Protein AF-A0A956HNH2-F1 (afdb_monomer_lite)

Foldseek 3Di:
DVCVVVVVVCVVVVDDPVCSVVVVVVVCVVVVVVVVVVLVPDPPHDDDDDDDDDPDDDDDDDDPPVRPDDDDD

pLDDT: mean 92.84, std 10.54, range [42.62, 98.56]

Sequence (73 aa):
NVDFYSGLIYQSMGFPTEMFPVLFAIPRAAGWLAQWQEMLVDDEQRIARPRQIYTGADVRDYVPIEQRGEAAS

Secondary structure (DSSP, 8-state):
-HHHHHHHHHHHTT--GGGHHHHHHHHHHHHHHHHHHHHHT-TT-----------S----PPPPGGG--S---

Structure (mmCIF, N/CA/C/O backbone):
data_AF-A0A956HNH2-F1
#
_entry.id   AF-A0A956HNH2-F1
#
loop_
_atom_site.group_PDB
_atom_site.id
_atom_site.type_symbol
_atom_site.label_atom_id
_atom_site.label_alt_id
_atom_site.label_comp_id
_atom_site.label_asym_id
_atom_site.label_entity_id
_atom_site.label_seq_id
_atom_site.pdbx_PDB_ins_code
_atom_site.Cartn_x
_atom_site.Cartn_y
_atom_site.Cartn_z
_atom_site.occupancy
_atom_site.B_iso_or_equiv
_atom_site.auth_seq_id
_atom_site.auth_comp_id
_atom_site.auth_asym_id
_atom_site.auth_atom_id
_atom_site.pdbx_PDB_model_num
ATOM 1 N N . ASN A 1 1 ? 0.186 13.630 -13.083 1.00 93.56 1 ASN A N 1
ATOM 2 C CA . ASN A 1 1 ? 0.889 12.675 -12.194 1.00 93.56 1 ASN A CA 1
ATOM 3 C C . ASN A 1 1 ? 2.003 12.012 -13.011 1.00 93.56 1 ASN A C 1
ATOM 5 O O . ASN A 1 1 ? 1.901 12.036 -14.235 1.00 93.56 1 ASN A O 1
ATOM 9 N N . VAL A 1 2 ? 3.046 11.465 -12.377 1.00 93.00 2 VAL A N 1
ATOM 10 C CA . VAL A 1 2 ? 4.071 10.635 -13.035 1.00 93.00 2 VAL A CA 1
ATOM 11 C C . VAL A 1 2 ? 3.454 9.514 -13.882 1.00 93.00 2 VAL A C 1
ATOM 13 O O . VAL A 1 2 ? 3.973 9.238 -14.959 1.00 93.00 2 VAL A O 1
ATOM 16 N N . ASP A 1 3 ? 2.288 8.994 -13.480 1.00 94.38 3 ASP A N 1
ATOM 17 C CA . ASP A 1 3 ? 1.545 7.941 -14.192 1.00 94.38 3 ASP A CA 1
ATOM 18 C C . ASP A 1 3 ? 1.187 8.289 -15.647 1.00 94.38 3 ASP A C 1
ATOM 20 O O . ASP A 1 3 ? 1.147 7.413 -16.507 1.00 94.38 3 ASP A O 1
ATOM 24 N N . PHE A 1 4 ? 0.962 9.575 -15.954 1.00 93.56 4 PHE A N 1
ATOM 25 C CA . PHE A 1 4 ? 0.675 10.009 -17.327 1.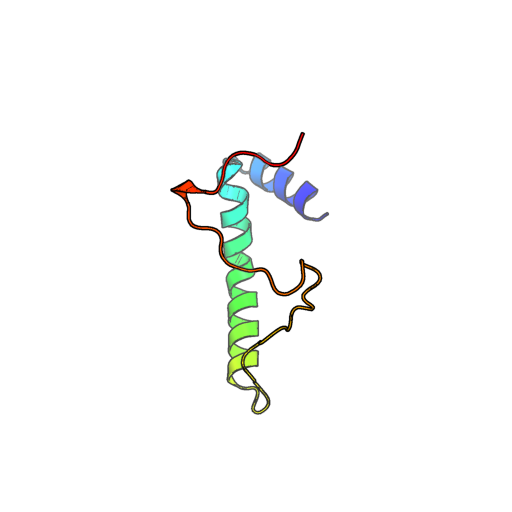00 93.56 4 PHE A CA 1
ATOM 26 C C . PHE A 1 4 ? 1.888 9.794 -18.241 1.00 93.56 4 PHE A C 1
ATOM 28 O O . PHE A 1 4 ? 1.760 9.290 -19.354 1.00 93.56 4 PHE A O 1
ATOM 35 N N . TYR A 1 5 ? 3.079 10.152 -17.758 1.00 96.69 5 TYR A N 1
ATOM 36 C CA . TYR A 1 5 ? 4.311 10.038 -18.532 1.00 96.69 5 TYR A CA 1
ATOM 37 C C . TYR A 1 5 ? 4.838 8.601 -18.547 1.00 96.69 5 TYR A C 1
ATOM 39 O O . TYR A 1 5 ? 5.244 8.120 -19.602 1.00 96.69 5 TYR A O 1
ATOM 47 N N . SER A 1 6 ? 4.798 7.891 -17.414 1.00 93.94 6 SER A N 1
ATOM 48 C CA . SER A 1 6 ? 5.214 6.484 -17.359 1.00 93.94 6 SER A CA 1
ATOM 49 C C . SER A 1 6 ? 4.309 5.587 -18.206 1.00 93.94 6 SER A C 1
ATOM 51 O O . SER A 1 6 ? 4.822 4.696 -18.876 1.00 93.94 6 SER A O 1
ATOM 53 N N . GLY A 1 7 ? 3.003 5.871 -18.278 1.00 93.88 7 GLY A N 1
ATOM 54 C CA . GLY A 1 7 ? 2.078 5.169 -19.169 1.00 93.88 7 GLY A CA 1
ATOM 55 C C . GLY A 1 7 ? 2.452 5.299 -20.650 1.00 93.88 7 GLY A C 1
ATOM 56 O O . GLY A 1 7 ? 2.515 4.292 -21.353 1.00 93.88 7 GLY A O 1
ATOM 57 N N . LEU A 1 8 ? 2.788 6.512 -21.112 1.00 96.00 8 LEU A N 1
ATOM 58 C CA . LEU A 1 8 ? 3.267 6.734 -22.485 1.00 96.00 8 LEU A CA 1
ATOM 59 C C . LEU A 1 8 ? 4.599 6.021 -22.753 1.00 96.00 8 LEU A C 1
ATOM 61 O O . LEU A 1 8 ? 4.785 5.448 -23.826 1.00 96.00 8 LEU A O 1
ATOM 65 N N . ILE A 1 9 ? 5.511 6.018 -21.778 1.00 96.31 9 ILE A N 1
ATOM 66 C CA . ILE A 1 9 ? 6.799 5.324 -21.887 1.00 96.31 9 ILE A CA 1
ATOM 67 C C . ILE A 1 9 ? 6.582 3.810 -22.002 1.00 96.31 9 ILE A C 1
ATOM 69 O O . ILE A 1 9 ? 7.083 3.205 -22.948 1.00 96.31 9 ILE A O 1
ATOM 73 N N . TYR A 1 10 ? 5.796 3.194 -21.116 1.00 96.50 10 TYR A N 1
ATOM 74 C CA . TYR A 1 10 ? 5.525 1.753 -21.170 1.00 96.50 10 TYR A CA 1
ATOM 75 C C . TYR A 1 10 ? 4.788 1.342 -22.447 1.00 96.50 10 TYR A C 1
ATOM 77 O O . TYR A 1 10 ? 5.116 0.309 -23.035 1.00 96.50 10 TYR A O 1
ATOM 85 N N . GLN A 1 11 ? 3.862 2.177 -22.927 1.00 94.50 11 GLN A N 1
ATOM 86 C CA . GLN A 1 11 ? 3.198 1.967 -24.211 1.00 94.50 11 GLN A CA 1
ATOM 87 C C . GLN A 1 11 ? 4.190 2.053 -25.381 1.00 94.50 11 GLN A C 1
ATOM 89 O O . GLN A 1 11 ? 4.161 1.202 -26.267 1.00 94.50 11 GLN A O 1
ATOM 94 N N . SER A 1 12 ? 5.107 3.029 -25.374 1.00 97.12 12 SER A N 1
ATOM 95 C CA . SER A 1 12 ? 6.157 3.141 -26.402 1.00 97.12 12 SER A CA 1
ATOM 96 C C . SER A 1 12 ? 7.147 1.970 -26.388 1.00 97.12 12 SER A C 1
ATOM 98 O O . SER A 1 12 ? 7.697 1.623 -27.429 1.00 97.12 12 SER A O 1
ATOM 100 N N . MET A 1 13 ? 7.335 1.327 -25.231 1.00 97.06 13 MET A N 1
ATOM 101 C CA . MET A 1 13 ? 8.133 0.106 -25.067 1.00 97.06 13 MET A CA 1
ATOM 102 C C . MET A 1 13 ? 7.389 -1.166 -25.510 1.00 97.06 13 MET A C 1
ATOM 104 O O . MET A 1 13 ? 7.985 -2.241 -25.526 1.00 97.06 13 MET A O 1
ATOM 108 N N . GLY A 1 14 ? 6.106 -1.063 -25.875 1.00 96.81 14 GLY A N 1
ATOM 109 C CA . GLY A 1 14 ? 5.300 -2.182 -26.366 1.00 96.81 14 GLY A CA 1
ATOM 110 C C . GLY A 1 14 ? 4.729 -3.085 -25.272 1.00 96.81 14 GLY A C 1
ATOM 111 O O . GLY A 1 14 ? 4.293 -4.196 -25.573 1.00 96.81 14 GLY A O 1
ATOM 112 N N . PHE A 1 15 ? 4.718 -2.644 -24.010 1.00 97.31 15 PHE A N 1
ATOM 113 C CA . PHE A 1 15 ? 4.087 -3.419 -22.945 1.00 97.31 15 PHE A CA 1
ATOM 114 C C . PHE A 1 15 ? 2.556 -3.323 -23.023 1.00 97.31 15 PHE A C 1
ATOM 116 O O . PHE A 1 15 ? 2.024 -2.227 -23.222 1.00 97.31 15 PHE A O 1
ATOM 123 N N . PRO A 1 16 ? 1.833 -4.439 -22.819 1.00 97.12 16 PRO A N 1
ATOM 124 C CA . PRO A 1 16 ? 0.382 -4.403 -22.688 1.00 97.12 16 PRO A CA 1
ATOM 125 C C . PRO A 1 16 ? -0.010 -3.627 -21.421 1.00 97.12 16 PRO A C 1
ATOM 127 O O . PRO A 1 16 ? 0.678 -3.696 -20.398 1.00 97.12 16 PRO A O 1
ATOM 130 N N . THR A 1 17 ? -1.110 -2.875 -21.476 1.00 95.25 17 THR A N 1
ATOM 131 C CA . THR A 1 17 ? -1.550 -1.977 -20.390 1.00 95.25 17 THR A CA 1
ATOM 132 C C . THR A 1 17 ? -1.824 -2.708 -19.076 1.00 95.25 17 THR A C 1
ATOM 134 O O . THR A 1 17 ? -1.612 -2.162 -17.994 1.00 95.25 17 THR A O 1
ATOM 137 N N . GLU A 1 18 ? -2.214 -3.977 -19.158 1.00 96.88 18 GLU A N 1
ATOM 138 C CA . GLU A 1 18 ? -2.450 -4.879 -18.031 1.00 96.88 18 GLU A CA 1
ATOM 139 C C . GLU A 1 18 ? -1.170 -5.138 -17.215 1.00 96.88 18 GLU A C 1
ATOM 141 O O . GLU A 1 18 ? -1.253 -5.484 -16.037 1.00 96.88 18 GLU A O 1
ATOM 146 N N . MET A 1 19 ? 0.016 -4.935 -17.806 1.00 97.56 19 MET A N 1
ATOM 147 C CA . MET A 1 19 ? 1.311 -5.103 -17.133 1.00 97.56 19 MET A CA 1
ATOM 148 C C . MET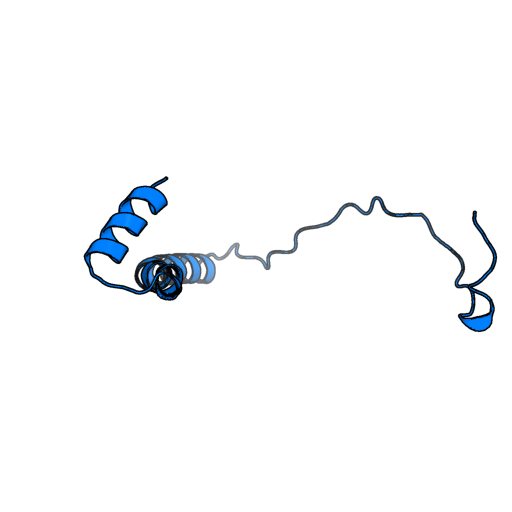 A 1 19 ? 1.796 -3.846 -16.405 1.00 97.56 19 MET A C 1
ATOM 150 O O . MET A 1 19 ? 2.755 -3.927 -15.636 1.00 97.56 19 MET A O 1
ATOM 154 N N . PHE A 1 20 ? 1.165 -2.684 -16.593 1.00 96.31 20 PHE A N 1
ATOM 155 C CA . PHE A 1 20 ? 1.639 -1.431 -15.988 1.00 96.31 20 PHE A CA 1
ATOM 156 C C . PHE A 1 20 ? 1.697 -1.489 -14.448 1.00 96.31 20 PHE A C 1
ATOM 158 O O . PHE A 1 20 ? 2.704 -1.050 -13.886 1.00 96.31 20 PHE A O 1
ATOM 165 N N . PRO A 1 21 ? 0.719 -2.093 -13.736 1.00 96.94 21 PRO A N 1
ATOM 166 C CA . PRO A 1 21 ? 0.823 -2.272 -12.287 1.00 96.94 21 PRO A CA 1
ATOM 167 C C . PRO A 1 21 ? 2.017 -3.141 -11.867 1.00 96.94 21 PRO A C 1
ATOM 169 O O . PRO A 1 21 ? 2.649 -2.867 -10.848 1.00 96.94 21 PRO A O 1
ATOM 172 N N . VAL A 1 22 ? 2.364 -4.163 -12.658 1.00 96.88 22 VAL A N 1
ATOM 173 C CA . VAL A 1 22 ? 3.515 -5.042 -12.386 1.00 96.88 22 VAL A CA 1
ATOM 174 C C . VAL A 1 22 ? 4.824 -4.272 -12.561 1.00 96.88 22 VAL A C 1
ATOM 176 O O . VAL A 1 22 ? 5.691 -4.320 -11.687 1.00 96.88 22 VAL A O 1
ATOM 179 N N . LEU A 1 23 ? 4.943 -3.501 -13.645 1.00 96.69 23 LEU A N 1
ATOM 180 C CA . LEU A 1 23 ? 6.107 -2.650 -13.916 1.00 96.69 23 LEU A CA 1
ATOM 181 C C . LEU A 1 23 ? 6.297 -1.555 -12.858 1.00 96.69 23 LEU A C 1
ATOM 183 O O . LEU A 1 23 ? 7.431 -1.172 -12.579 1.00 96.69 23 LEU A O 1
ATOM 187 N N . PHE A 1 24 ? 5.215 -1.096 -12.226 1.00 95.12 24 PHE A N 1
ATOM 188 C CA . PHE A 1 24 ? 5.275 -0.215 -11.060 1.00 95.12 24 PHE A CA 1
ATOM 189 C C . PHE A 1 24 ? 5.722 -0.950 -9.784 1.00 95.12 24 PHE A C 1
ATOM 191 O O . PHE A 1 24 ? 6.531 -0.428 -9.012 1.00 95.12 24 PHE A O 1
ATOM 198 N N . ALA A 1 25 ? 5.212 -2.162 -9.547 1.00 97.50 25 ALA A N 1
ATOM 199 C CA . ALA A 1 25 ? 5.488 -2.921 -8.329 1.00 97.50 25 ALA A CA 1
ATOM 200 C C . ALA A 1 25 ? 6.961 -3.351 -8.208 1.00 97.50 25 ALA A C 1
ATOM 202 O O . ALA A 1 25 ? 7.505 -3.320 -7.105 1.00 97.50 25 ALA A O 1
ATOM 203 N N . ILE A 1 26 ? 7.621 -3.701 -9.320 1.00 97.31 26 ILE A N 1
ATOM 204 C CA . ILE A 1 26 ? 9.024 -4.162 -9.338 1.00 97.31 26 ILE A CA 1
ATOM 205 C C . ILE A 1 26 ? 9.980 -3.163 -8.658 1.00 97.31 26 ILE A C 1
ATOM 207 O O . ILE A 1 26 ? 10.606 -3.531 -7.663 1.00 97.31 26 ILE A O 1
ATOM 211 N N . PRO A 1 27 ? 10.110 -1.904 -9.121 1.00 96.44 27 PRO A N 1
ATOM 212 C CA . PRO A 1 27 ? 10.987 -0.940 -8.464 1.00 96.44 27 PRO A CA 1
ATOM 213 C C . PRO A 1 27 ? 10.469 -0.548 -7.074 1.00 96.44 27 PRO A C 1
ATOM 215 O O . PRO A 1 27 ? 11.264 -0.264 -6.178 1.00 96.44 27 PRO A O 1
ATOM 218 N N . ARG A 1 28 ? 9.146 -0.558 -6.855 1.00 97.94 28 ARG A N 1
ATOM 219 C CA . ARG A 1 28 ? 8.560 -0.205 -5.556 1.00 97.94 28 ARG A CA 1
ATOM 220 C C . ARG A 1 28 ? 8.871 -1.231 -4.465 1.00 97.94 28 ARG A C 1
ATOM 222 O O . ARG A 1 28 ? 8.984 -0.837 -3.303 1.00 97.94 28 ARG A O 1
ATOM 229 N N . ALA A 1 29 ? 9.077 -2.498 -4.823 1.00 98.38 29 ALA A N 1
ATOM 230 C CA . ALA A 1 29 ? 9.436 -3.555 -3.885 1.00 98.38 29 ALA A CA 1
ATOM 231 C C . ALA A 1 29 ? 10.681 -3.213 -3.052 1.00 98.38 29 ALA A C 1
ATOM 233 O O . ALA A 1 29 ? 10.690 -3.478 -1.854 1.00 98.38 29 ALA A O 1
ATOM 234 N N . ALA A 1 30 ? 11.686 -2.545 -3.632 1.00 98.38 30 ALA A N 1
ATOM 235 C CA . ALA A 1 30 ? 12.861 -2.091 -2.884 1.00 98.38 30 ALA A CA 1
ATOM 236 C C . ALA A 1 30 ? 12.487 -1.112 -1.753 1.00 98.38 30 ALA A C 1
ATOM 238 O O . ALA A 1 30 ? 12.957 -1.252 -0.627 1.00 98.38 30 ALA A O 1
ATOM 239 N N . GLY A 1 31 ? 11.586 -0.165 -2.031 1.00 98.38 31 GLY A N 1
ATOM 240 C CA . GLY A 1 31 ? 11.076 0.770 -1.026 1.00 98.38 31 GLY A CA 1
ATOM 241 C C . GLY A 1 31 ? 10.213 0.087 0.036 1.00 98.38 31 GLY A C 1
ATOM 242 O O . GLY A 1 31 ? 10.337 0.405 1.213 1.00 98.38 31 GLY A O 1
ATOM 243 N N . TRP A 1 32 ? 9.377 -0.883 -0.348 1.00 98.56 32 TRP A N 1
ATOM 244 C CA . TRP A 1 32 ? 8.600 -1.671 0.618 1.00 98.56 32 TRP A CA 1
ATOM 245 C C . TRP A 1 32 ? 9.493 -2.495 1.547 1.00 98.56 32 TRP A C 1
ATOM 247 O O . TRP A 1 32 ? 9.228 -2.551 2.743 1.00 98.56 32 TRP A O 1
ATOM 257 N N . LEU A 1 33 ? 10.561 -3.099 1.019 1.00 98.38 33 LEU A N 1
ATOM 258 C CA . LEU A 1 33 ? 11.529 -3.844 1.823 1.00 98.38 33 LEU A CA 1
ATOM 259 C C . LEU A 1 33 ? 12.285 -2.930 2.788 1.00 98.38 33 LEU A C 1
ATOM 261 O O . LEU A 1 33 ? 12.443 -3.298 3.947 1.00 98.38 33 LEU A O 1
ATOM 265 N N . ALA A 1 34 ? 12.700 -1.742 2.339 1.00 98.38 34 ALA A N 1
ATOM 266 C CA . ALA A 1 34 ? 13.329 -0.748 3.207 1.00 98.38 34 ALA A CA 1
ATOM 267 C C . ALA A 1 34 ? 12.385 -0.318 4.341 1.00 98.38 34 ALA A C 1
ATOM 269 O O . ALA A 1 34 ? 12.755 -0.419 5.505 1.00 98.38 34 ALA A O 1
ATOM 270 N N . GLN A 1 35 ? 11.135 0.040 4.021 1.00 97.62 35 GLN A N 1
ATOM 271 C CA . GLN A 1 35 ? 10.128 0.393 5.031 1.00 97.62 35 GLN A CA 1
ATOM 272 C C . GLN A 1 35 ? 9.852 -0.752 6.011 1.00 97.62 35 GLN A C 1
ATOM 274 O O . GLN A 1 35 ? 9.676 -0.527 7.205 1.00 97.62 35 GLN A O 1
ATOM 279 N N . TRP A 1 36 ? 9.809 -1.990 5.520 1.00 96.75 36 TRP A N 1
ATOM 280 C CA . TRP A 1 36 ? 9.614 -3.158 6.370 1.00 96.75 36 TRP A CA 1
ATOM 281 C C . TRP A 1 36 ? 10.805 -3.395 7.303 1.00 96.75 36 TRP A C 1
ATOM 283 O O . TRP A 1 36 ? 10.601 -3.670 8.480 1.00 96.75 36 TRP A O 1
ATOM 293 N N . GLN A 1 37 ? 12.035 -3.254 6.803 1.00 97.62 37 GLN A N 1
ATOM 294 C CA . GLN A 1 37 ? 13.247 -3.346 7.620 1.00 97.62 37 GLN A CA 1
ATOM 295 C C . GLN A 1 37 ? 13.293 -2.252 8.689 1.00 97.62 37 GLN A C 1
ATOM 297 O O . GLN A 1 37 ? 13.530 -2.572 9.848 1.00 97.62 37 GLN A O 1
ATOM 302 N N . GLU A 1 38 ? 13.008 -0.999 8.324 1.00 97.00 38 GLU A N 1
ATOM 303 C CA . GLU A 1 38 ? 12.918 0.124 9.268 1.00 97.00 38 GLU A CA 1
ATOM 304 C C . GLU A 1 38 ? 11.888 -0.154 10.370 1.00 97.00 38 GLU A C 1
ATOM 306 O O . GLU A 1 38 ? 12.186 0.022 11.546 1.00 97.00 38 GLU A O 1
ATOM 311 N N . MET A 1 39 ? 10.712 -0.678 10.008 1.00 96.38 39 MET A N 1
ATOM 312 C CA . MET A 1 39 ? 9.682 -1.063 10.976 1.00 96.38 39 MET A CA 1
ATOM 313 C C . MET A 1 39 ? 10.134 -2.206 11.901 1.00 96.38 39 MET A C 1
ATOM 315 O O . MET A 1 39 ? 9.744 -2.231 13.062 1.00 96.38 39 MET A O 1
ATOM 319 N N . LEU A 1 40 ? 10.912 -3.177 11.413 1.00 94.75 40 LEU A N 1
ATOM 320 C CA . LEU A 1 40 ? 11.362 -4.314 12.227 1.00 94.75 40 LEU A CA 1
ATOM 321 C C . LEU A 1 40 ? 12.394 -3.940 13.294 1.00 94.75 40 LEU A C 1
ATOM 323 O O . LEU A 1 40 ? 12.476 -4.632 14.307 1.00 94.75 40 LEU A O 1
ATOM 327 N N . VAL A 1 41 ? 13.207 -2.915 13.039 1.00 96.56 41 VAL A N 1
ATOM 328 C CA . VAL A 1 41 ? 14.276 -2.475 13.953 1.00 96.56 41 VAL A CA 1
ATOM 329 C C . VAL A 1 41 ? 13.844 -1.33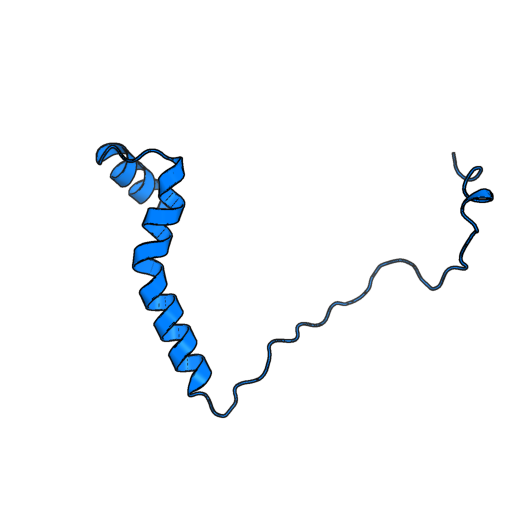0 14.868 1.00 96.56 41 VAL A C 1
ATOM 331 O O . VAL A 1 41 ? 14.640 -0.866 15.679 1.00 96.56 41 VAL A O 1
ATOM 334 N N . ASP A 1 42 ? 12.607 -0.861 14.727 1.00 96.44 42 ASP A N 1
ATOM 335 C CA . ASP A 1 42 ? 12.017 0.152 15.591 1.00 96.44 42 ASP A CA 1
ATOM 336 C C . ASP A 1 42 ? 11.537 -0.488 16.906 1.00 96.44 42 ASP A C 1
ATOM 338 O O . ASP A 1 42 ? 10.556 -1.234 16.938 1.00 96.44 42 ASP A O 1
ATOM 342 N N . ASP A 1 43 ? 12.228 -0.180 18.005 1.00 93.56 43 ASP A N 1
ATOM 343 C CA . ASP A 1 43 ? 11.899 -0.669 19.351 1.00 93.56 43 ASP A CA 1
ATOM 344 C C . ASP A 1 43 ? 10.524 -0.178 19.848 1.00 93.56 43 ASP A C 1
ATOM 346 O O . ASP A 1 43 ? 9.929 -0.774 20.753 1.00 93.56 43 ASP A O 1
ATOM 350 N N . GLU A 1 44 ? 9.989 0.901 19.267 1.00 95.06 44 GLU A N 1
ATOM 351 C CA . GLU A 1 44 ? 8.671 1.446 19.601 1.00 95.06 44 GLU A CA 1
ATOM 352 C C . GLU A 1 44 ? 7.544 0.857 18.740 1.00 95.06 44 GLU A C 1
ATOM 354 O O . GLU A 1 44 ? 6.367 1.194 18.942 1.00 95.06 44 GLU A O 1
ATOM 359 N N . GLN A 1 45 ? 7.870 -0.043 17.807 1.00 92.81 45 GLN A N 1
ATOM 360 C CA . GLN A 1 45 ? 6.910 -0.604 16.869 1.00 92.81 45 GLN A CA 1
ATOM 361 C C . GLN A 1 45 ? 5.745 -1.292 17.587 1.00 92.81 45 GLN A C 1
ATOM 363 O O . GLN A 1 45 ? 5.890 -2.112 18.495 1.00 92.81 45 GLN A O 1
ATOM 368 N N . ARG A 1 46 ? 4.530 -0.955 17.149 1.00 91.19 46 ARG A N 1
ATOM 369 C CA . ARG A 1 46 ? 3.286 -1.566 17.623 1.00 91.19 46 ARG A CA 1
ATOM 370 C C . ARG A 1 46 ? 2.421 -1.955 16.441 1.00 91.19 46 ARG A C 1
ATOM 372 O O . ARG A 1 46 ? 2.406 -1.293 15.407 1.00 91.19 46 ARG A O 1
ATOM 379 N N . ILE A 1 47 ? 1.626 -3.006 16.627 1.00 93.94 47 ILE A N 1
ATOM 380 C CA . ILE A 1 47 ? 0.620 -3.410 15.644 1.00 93.94 47 ILE A CA 1
ATOM 381 C C . ILE A 1 47 ? -0.349 -2.253 15.349 1.00 93.94 47 ILE A C 1
ATOM 383 O O . ILE A 1 47 ? -0.972 -1.694 16.255 1.00 93.94 47 ILE A O 1
ATOM 387 N N . ALA A 1 48 ? -0.514 -1.923 14.066 1.00 93.44 48 ALA A N 1
ATOM 388 C CA . ALA A 1 48 ? -1.473 -0.920 13.624 1.00 93.44 48 ALA A CA 1
ATOM 389 C C . ALA A 1 48 ? -2.908 -1.387 13.930 1.00 93.44 48 ALA A C 1
ATOM 391 O O . ALA A 1 48 ? -3.400 -2.357 13.353 1.00 93.44 48 ALA A O 1
ATOM 392 N N . ARG A 1 49 ? -3.590 -0.692 14.850 1.00 96.31 49 ARG A N 1
ATOM 393 C CA . ARG A 1 49 ? -5.001 -0.933 15.198 1.00 96.31 49 ARG A CA 1
ATOM 394 C C . ARG A 1 49 ? -5.818 0.359 15.128 1.00 96.31 49 ARG A C 1
ATOM 396 O O . ARG A 1 49 ? -6.110 0.950 16.171 1.00 96.31 49 ARG A O 1
ATOM 403 N N . PRO A 1 50 ? -6.176 0.823 13.919 1.00 96.38 50 PRO A N 1
ATOM 404 C CA . PRO A 1 50 ? -7.069 1.965 13.774 1.00 96.38 50 PRO A CA 1
ATOM 405 C C . PRO A 1 50 ? -8.428 1.668 14.424 1.00 96.38 50 PRO A C 1
ATOM 407 O O . PRO A 1 50 ? -8.896 0.528 14.430 1.00 96.38 50 PRO A O 1
ATOM 410 N N . ARG A 1 51 ? -9.062 2.701 14.986 1.00 96.88 51 ARG A N 1
ATOM 411 C CA . ARG A 1 51 ? -10.412 2.614 15.557 1.00 96.88 51 ARG A CA 1
ATOM 412 C C . ARG A 1 51 ? -11.425 3.186 14.579 1.00 96.88 51 ARG A C 1
ATOM 414 O O . ARG A 1 51 ? -11.132 4.139 13.864 1.00 96.88 51 ARG A O 1
ATOM 421 N N . GLN A 1 52 ? -12.626 2.629 14.607 1.00 97.06 52 GLN A N 1
ATOM 422 C CA . GLN A 1 52 ? -13.778 3.166 13.900 1.00 97.06 52 GLN A CA 1
ATOM 423 C C . GLN A 1 52 ? -14.736 3.806 14.906 1.00 97.06 52 GLN A C 1
ATOM 425 O O . GLN A 1 52 ? -14.927 3.286 16.005 1.00 97.06 52 GLN A O 1
ATOM 430 N N . ILE A 1 53 ? -15.355 4.918 14.512 1.00 96.88 53 ILE A N 1
ATOM 431 C CA . ILE A 1 53 ? -16.508 5.487 15.211 1.00 96.88 53 ILE A CA 1
ATOM 432 C C . ILE A 1 53 ? -17.753 4.901 14.551 1.00 96.88 53 ILE A C 1
ATOM 434 O O . ILE A 1 53 ? -17.973 5.095 13.355 1.00 96.88 53 ILE A O 1
ATOM 438 N N . TYR A 1 54 ? -18.536 4.140 15.310 1.00 95.69 54 TYR A N 1
ATOM 439 C CA . TYR A 1 54 ? -19.786 3.581 14.816 1.00 95.69 54 TYR A CA 1
ATOM 440 C C . TYR A 1 54 ? -20.866 4.668 14.785 1.00 95.69 54 TYR A C 1
ATOM 442 O O . TYR A 1 54 ? -21.188 5.253 15.814 1.00 95.69 54 TYR A O 1
ATOM 450 N N . THR A 1 55 ? -21.413 4.926 13.598 1.00 96.94 55 THR A N 1
ATOM 451 C CA . THR A 1 55 ? -22.530 5.859 13.351 1.00 96.94 55 THR A CA 1
ATOM 452 C C . THR A 1 55 ? -23.737 5.150 12.731 1.00 96.94 55 THR A C 1
ATOM 454 O O . THR A 1 55 ? -24.608 5.784 12.138 1.00 96.94 55 THR A O 1
ATOM 457 N N . GLY A 1 56 ? -23.760 3.816 12.810 1.00 95.06 56 GLY A N 1
ATOM 458 C CA . GLY A 1 56 ? -24.914 3.024 12.407 1.00 95.06 56 GLY A CA 1
ATOM 459 C C . GLY A 1 56 ? -26.033 3.119 13.442 1.00 95.06 56 GLY A C 1
ATOM 460 O O . GLY A 1 56 ? -25.974 3.899 14.385 1.00 95.06 56 GLY A O 1
ATOM 461 N N . ALA A 1 57 ? -27.070 2.310 13.269 1.00 94.69 57 ALA A N 1
ATOM 462 C CA . ALA A 1 57 ? -28.197 2.345 14.192 1.00 94.69 57 ALA A CA 1
ATOM 463 C C . ALA A 1 57 ? -27.854 1.792 15.574 1.00 94.69 57 ALA A C 1
ATOM 465 O O . ALA A 1 57 ? -27.002 0.911 15.703 1.00 94.69 57 ALA A O 1
ATOM 466 N N . ASP A 1 58 ? -28.626 2.233 16.557 1.00 93.81 58 ASP A N 1
ATOM 467 C CA . ASP A 1 58 ? -28.598 1.715 17.917 1.00 93.81 58 ASP A CA 1
ATOM 468 C C . ASP A 1 58 ? -28.982 0.230 17.995 1.00 93.81 58 ASP A C 1
ATOM 470 O O . ASP A 1 58 ? -29.275 -0.430 16.991 1.00 93.81 58 ASP A O 1
ATOM 474 N N . VAL A 1 59 ? -28.959 -0.305 19.216 1.00 95.25 59 VAL A N 1
ATOM 475 C CA . VAL A 1 59 ? -29.354 -1.682 19.527 1.00 95.25 59 VAL A CA 1
ATOM 476 C C . VAL A 1 59 ? -30.740 -1.974 18.947 1.00 95.25 59 VAL A C 1
ATOM 478 O O . VAL A 1 59 ? -31.684 -1.219 19.170 1.00 95.25 59 VAL A O 1
ATOM 481 N N . ARG A 1 60 ? -30.862 -3.078 18.202 1.00 93.38 60 ARG A N 1
ATOM 482 C CA . ARG A 1 60 ? -32.137 -3.551 17.650 1.00 93.38 60 ARG A CA 1
ATOM 483 C C . ARG A 1 60 ? -32.335 -5.015 17.986 1.00 93.38 60 ARG A C 1
ATOM 485 O O . ARG A 1 60 ? -31.383 -5.795 17.935 1.00 93.38 60 ARG A O 1
ATOM 492 N N . ASP A 1 61 ? -33.581 -5.374 18.248 1.00 94.44 61 ASP A N 1
ATOM 493 C CA . ASP A 1 61 ? -33.960 -6.762 18.451 1.00 94.44 61 ASP A CA 1
ATOM 494 C C . ASP A 1 61 ? -33.877 -7.550 17.143 1.00 94.44 61 ASP A C 1
ATOM 496 O O . ASP A 1 61 ? -34.161 -7.056 16.046 1.00 94.44 61 ASP A O 1
ATOM 500 N N . TYR A 1 62 ? -33.467 -8.809 17.263 1.00 93.12 62 TYR A N 1
ATOM 501 C CA . TYR A 1 62 ? -33.417 -9.719 16.133 1.00 93.12 62 TYR A CA 1
ATOM 502 C C . TYR A 1 62 ? -34.834 -10.176 15.771 1.00 93.12 62 TYR A C 1
ATOM 504 O O . TYR A 1 62 ? -35.502 -10.835 16.563 1.00 93.12 62 TYR A O 1
ATOM 512 N N . VAL A 1 63 ? -35.265 -9.890 14.542 1.00 93.12 63 VAL A N 1
ATOM 513 C CA . VAL A 1 63 ? -36.508 -10.436 13.978 1.00 93.12 63 VAL A CA 1
ATOM 514 C C . VAL A 1 63 ? -36.186 -11.765 13.281 1.00 93.12 63 VAL A C 1
ATOM 516 O O . VAL A 1 63 ? -35.296 -11.760 12.423 1.00 93.12 63 VAL A O 1
ATOM 519 N N . PRO A 1 64 ? -36.840 -12.895 13.609 1.00 94.56 64 PRO A N 1
ATOM 520 C CA . PRO A 1 64 ? -36.697 -14.159 12.877 1.00 94.56 64 PRO A CA 1
ATOM 521 C C . PRO A 1 64 ? -36.937 -13.988 11.377 1.00 94.56 64 PRO A C 1
ATOM 523 O O . PRO A 1 64 ? -37.738 -13.149 10.974 1.00 94.56 64 PRO A O 1
ATOM 526 N N . ILE A 1 65 ? -36.225 -14.744 10.537 1.00 91.69 65 ILE A N 1
ATOM 527 C CA . ILE A 1 65 ? -36.244 -14.536 9.080 1.00 91.69 6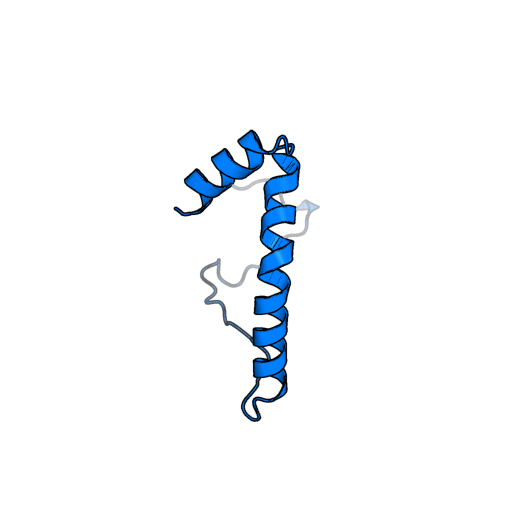5 ILE A CA 1
ATOM 528 C C . ILE A 1 65 ? -37.649 -14.689 8.486 1.00 91.69 65 ILE A C 1
ATOM 530 O O . ILE A 1 65 ? -38.015 -13.936 7.589 1.00 91.69 65 ILE A O 1
ATOM 534 N N . GLU A 1 66 ? -38.457 -15.584 9.048 1.00 92.75 66 GLU A N 1
ATOM 535 C CA . GLU A 1 66 ? -39.845 -15.849 8.661 1.00 92.75 66 GLU A CA 1
ATOM 536 C C . GLU A 1 66 ? -40.777 -14.664 8.960 1.00 92.75 66 GLU A C 1
ATOM 538 O O . GLU A 1 66 ? -41.866 -14.577 8.405 1.00 92.75 66 GLU A O 1
ATOM 543 N N . GLN A 1 67 ? -40.343 -13.753 9.837 1.00 87.12 67 GLN A N 1
ATOM 544 C CA . GLN A 1 67 ? -41.068 -12.552 10.262 1.00 87.12 67 GLN A CA 1
ATOM 545 C C . GLN A 1 67 ? -40.498 -11.276 9.616 1.00 87.12 67 GLN A C 1
ATOM 547 O O . GLN A 1 67 ? -40.954 -10.169 9.900 1.00 87.12 67 GLN A O 1
ATOM 552 N N . ARG A 1 68 ? -39.489 -11.405 8.742 1.00 88.69 68 ARG A N 1
ATOM 553 C CA . ARG A 1 68 ? -38.931 -10.289 7.967 1.00 88.69 68 ARG A CA 1
ATOM 554 C C . ARG A 1 68 ? -39.681 -10.170 6.647 1.00 88.69 68 ARG A C 1
ATOM 556 O O . ARG A 1 68 ? -39.255 -10.716 5.635 1.00 88.69 68 ARG A O 1
ATOM 563 N N . GLY A 1 69 ? -40.792 -9.447 6.655 1.00 73.19 69 GLY A N 1
ATOM 564 C CA . GLY A 1 69 ? -41.576 -9.231 5.444 1.00 73.19 69 GLY A CA 1
ATOM 565 C C . GLY A 1 69 ? -42.963 -8.691 5.736 1.00 73.19 69 GLY A C 1
ATOM 566 O O . GLY A 1 69 ? -43.914 -9.443 5.635 1.00 73.19 69 GLY A O 1
ATOM 567 N N . GLU A 1 70 ? -43.031 -7.421 6.139 1.00 64.12 70 GLU A N 1
ATOM 568 C CA . GLU A 1 70 ? -44.13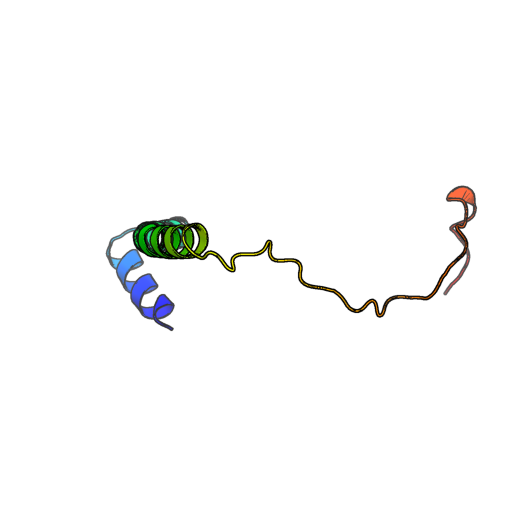8 -6.457 5.958 1.00 64.12 70 GLU A CA 1
ATOM 569 C C . GLU A 1 70 ? -43.903 -5.264 6.905 1.00 64.12 70 GLU A C 1
ATOM 571 O O . GLU A 1 70 ? -44.478 -5.177 7.982 1.00 64.12 70 GLU A O 1
ATOM 576 N N . ALA A 1 71 ? -42.966 -4.384 6.533 1.00 54.28 71 ALA A N 1
ATOM 577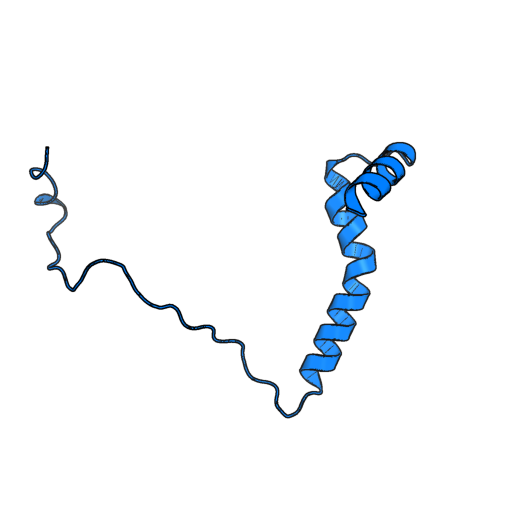 C CA . ALA A 1 71 ? -42.824 -2.976 6.953 1.00 54.28 71 ALA A CA 1
ATOM 578 C C . ALA A 1 71 ? -41.465 -2.492 6.399 1.00 54.28 71 ALA A C 1
ATOM 580 O O . ALA A 1 71 ? -40.433 -3.034 6.779 1.00 54.28 71 ALA A O 1
ATOM 581 N N . ALA A 1 72 ? -41.342 -1.550 5.465 1.00 47.41 72 ALA A N 1
ATOM 582 C CA . ALA A 1 72 ? -42.196 -0.419 5.135 1.00 47.41 72 ALA A CA 1
ATOM 583 C C . ALA A 1 72 ? -42.199 -0.145 3.615 1.00 47.41 72 ALA A C 1
ATOM 585 O O . ALA A 1 72 ? -41.158 -0.246 2.961 1.00 47.41 72 ALA A O 1
ATOM 586 N N . SER A 1 73 ? -43.379 0.194 3.081 1.00 42.62 73 SER A N 1
ATOM 587 C CA . SER A 1 73 ? -43.506 1.206 2.020 1.00 42.62 73 SER A CA 1
ATOM 588 C C . SER A 1 73 ? -43.360 2.592 2.637 1.00 42.62 73 SER A C 1
ATOM 590 O O . SER A 1 73 ? -43.717 2.718 3.831 1.00 42.62 73 SER A O 1
#

Radius of gyration: 24.67 Å; chains: 1; bounding box: 58×28×46 Å